Protein AF-A0A5M9NRP5-F1 (afdb_monomer)

Solvent-accessible surface area (backbone atoms only — not comparable to full-atom values): 7666 Å² total; per-residue (Å²): 119,73,73,53,63,52,52,49,53,50,51,54,50,48,51,55,50,48,53,54,52,52,54,54,49,49,56,50,49,55,51,49,49,55,51,49,54,54,48,52,66,73,36,80,82,52,83,89,48,60,69,61,51,51,52,52,52,53,52,50,53,50,38,51,55,44,51,54,51,30,54,50,41,54,52,50,48,54,51,46,68,77,68,58,62,93,82,45,65,67,62,51,53,52,50,53,51,49,50,51,51,32,53,54,37,50,54,52,40,52,53,51,50,52,50,51,51,51,52,54,53,54,53,52,55,28,59,78,65,73,42,60,83,67,78,79,113

pLDDT: mean 80.54, std 11.82, range [41.88, 94.62]

Sequence (137 aa):
MENFKYSINDISSEVFYMERANSGLKEILEKIMKFWNKFKYKFNQVVIFNDLYKVIDDILKIVFKDFEVENRNINKLKYMINTSKFDDKIQIEEIMNIRHETQALFVTVSTALDACSTIIKKLDSAIDAGSYNQILK

Secondary structure (DSSP, 8-state):
-HHHHHHHHHHHHHHHHHHHHHHHHHHHHHHHHHHHHHHHHHHTT-GGGHHHHHHHHHHHHHHHHHHHHHHHHHHHHHHHHHH--TT-HHHHHHHHHHHHHHHHHHHHHHHHHHHHHHHHHHHHHHHHTT-HHHHT-

Radius of gyration: 20.32 Å; Cα contacts (8 Å, |Δi|>4): 55; chains: 1; bounding box: 45×30×57 Å

Foldseek 3Di:
DVVLVVVLVVLVVVLVVLVVLLVVLVVLLVVLVVLLVVVCVVPVVPPPCVVVNVVLVVLSVLLVVLSVLLVVLSVVLVVLSVPDDSVDPVSVVVSVVSVVSSVVSSVSNVVSSVVSVVVSVVVVVCVVVVNVVVVVD

Nearest PDB structures (foldseek):
  1i4t-assembly1_B  TM=4.581E-01  e=5.674E-02  Homo sapiens
  1i4t-assembly2_A-2  TM=4.640E-01  e=1.392E-01  Homo sapiens
  1i4d-assembly1_A  TM=4.672E-01  e=1.842E-01  Homo sapiens
  1i4l-assembly2_A-2  TM=4.692E-01  e=2.305E-01  Homo sapiens
  3g67-assembly1_A  TM=3.232E-01  e=3.215E+00  Thermotoga maritima

Mean predicted aligned error: 7.74 Å

Structure (mmCIF, N/CA/C/O backbone):
data_AF-A0A5M9NRP5-F1
#
_entry.id   AF-A0A5M9NRP5-F1
#
loop_
_atom_site.group_PDB
_atom_site.id
_atom_site.type_symbol
_atom_site.label_atom_id
_atom_site.label_alt_id
_atom_site.label_comp_id
_atom_site.label_asym_id
_atom_site.label_entity_id
_atom_site.label_seq_id
_atom_site.pdbx_PDB_ins_code
_atom_site.Cartn_x
_atom_site.Cartn_y
_atom_site.Cartn_z
_atom_site.occupancy
_atom_site.B_iso_or_equiv
_atom_site.auth_seq_id
_atom_site.auth_comp_id
_atom_site.auth_asym_id
_atom_site.auth_atom_id
_atom_site.pdbx_PDB_model_num
ATOM 1 N N . MET A 1 1 ? -16.437 -15.018 27.979 1.00 49.59 1 MET A N 1
ATOM 2 C CA . MET A 1 1 ? -15.780 -13.692 27.998 1.00 49.59 1 MET A CA 1
ATOM 3 C C . MET A 1 1 ? -14.268 -13.765 27.751 1.00 49.59 1 MET A C 1
ATOM 5 O O . MET A 1 1 ? -13.750 -12.828 27.164 1.00 49.59 1 MET A O 1
ATOM 9 N N . GLU A 1 2 ? -13.562 -14.858 28.090 1.00 50.00 2 GLU A N 1
ATOM 10 C CA . GLU A 1 2 ? -12.102 -14.980 27.858 1.00 50.00 2 GLU A CA 1
ATOM 11 C C . GLU A 1 2 ? -11.662 -14.836 26.384 1.00 50.00 2 GLU A C 1
ATOM 13 O O . GLU A 1 2 ? -10.693 -14.132 26.129 1.00 50.00 2 GLU A O 1
ATOM 18 N N . ASN A 1 3 ? -12.406 -15.361 25.399 1.00 61.19 3 ASN A N 1
ATOM 19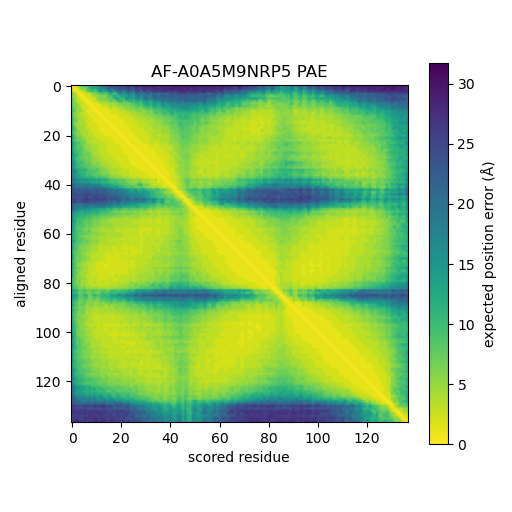 C CA . ASN A 1 3 ? -12.030 -15.285 23.969 1.00 61.19 3 ASN A CA 1
ATOM 20 C C . ASN A 1 3 ? -11.928 -13.862 23.374 1.00 61.19 3 ASN A C 1
ATOM 22 O O . ASN A 1 3 ? -11.196 -13.648 22.407 1.00 61.19 3 ASN A O 1
ATOM 26 N N . PHE A 1 4 ? -12.646 -12.878 23.923 1.00 62.19 4 PHE A N 1
ATOM 27 C CA . PHE A 1 4 ? -12.721 -11.538 23.323 1.00 62.19 4 PHE A CA 1
ATOM 28 C C . PHE A 1 4 ? -11.517 -10.662 23.662 1.00 62.19 4 PHE A C 1
ATOM 30 O O . PHE A 1 4 ? -11.013 -9.937 22.806 1.00 62.19 4 PHE A O 1
ATOM 37 N N . LYS A 1 5 ? -11.004 -10.774 24.890 1.00 62.88 5 LYS A N 1
ATOM 38 C CA . LYS A 1 5 ? -9.809 -10.037 25.313 1.00 62.88 5 LYS A CA 1
ATOM 39 C C . LYS A 1 5 ? -8.568 -10.482 24.530 1.00 62.88 5 LYS A C 1
ATOM 41 O O . LYS A 1 5 ? -7.745 -9.642 24.179 1.00 62.88 5 LYS A O 1
ATOM 46 N N . TYR A 1 6 ? -8.470 -11.775 24.208 1.00 67.25 6 TYR A N 1
ATOM 47 C CA . TYR A 1 6 ? -7.427 -12.304 23.323 1.00 67.25 6 TYR A CA 1
ATOM 48 C C . TYR A 1 6 ? -7.565 -11.762 21.898 1.00 67.25 6 TYR A C 1
ATOM 50 O O . TYR A 1 6 ? -6.60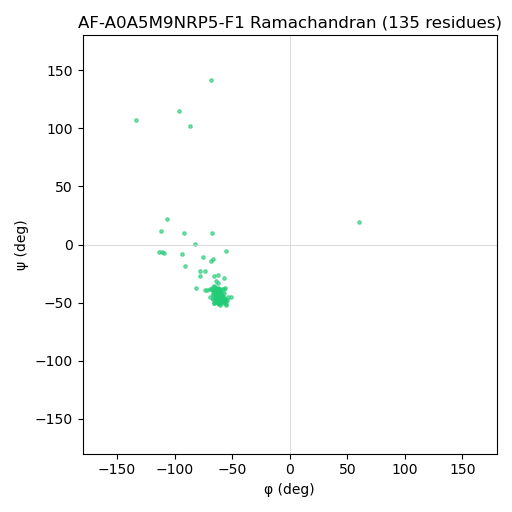5 -11.209 21.376 1.00 67.25 6 TYR A O 1
ATOM 58 N N . SER A 1 7 ? -8.778 -11.777 21.335 1.00 68.62 7 SER A N 1
ATOM 59 C CA . SER A 1 7 ? -9.037 -11.256 19.982 1.00 68.62 7 SER A CA 1
ATOM 60 C C . SER A 1 7 ? -8.632 -9.783 19.823 1.00 68.62 7 SER A C 1
ATOM 62 O O . SER A 1 7 ? -8.086 -9.395 18.799 1.00 68.62 7 SER A O 1
ATOM 64 N N . ILE A 1 8 ? -8.851 -8.948 20.842 1.00 70.50 8 ILE A N 1
ATOM 65 C CA . ILE A 1 8 ? -8.461 -7.530 20.799 1.00 70.50 8 ILE A CA 1
ATOM 66 C C . ILE A 1 8 ? -6.955 -7.337 20.934 1.00 70.50 8 ILE A C 1
ATOM 68 O O . ILE A 1 8 ? -6.397 -6.482 20.252 1.00 70.50 8 ILE A O 1
ATOM 72 N N . ASN A 1 9 ? -6.287 -8.109 21.791 1.00 76.81 9 ASN A N 1
ATOM 73 C CA . ASN A 1 9 ? -4.828 -8.060 21.888 1.00 76.81 9 ASN A CA 1
ATOM 74 C C . ASN A 1 9 ? -4.171 -8.492 20.571 1.00 76.81 9 ASN A C 1
ATOM 76 O O . ASN A 1 9 ? -3.190 -7.874 20.149 1.00 76.81 9 ASN A O 1
ATOM 80 N N . ASP A 1 10 ? -4.748 -9.490 19.901 1.00 81.25 10 ASP A N 1
ATOM 81 C CA . ASP A 1 10 ? -4.307 -9.942 18.584 1.00 81.25 10 ASP A CA 1
ATOM 82 C C . ASP A 1 10 ? -4.529 -8.846 17.532 1.00 81.25 10 ASP A C 1
ATOM 84 O O . ASP A 1 10 ? -3.582 -8.447 16.856 1.00 81.25 10 ASP A O 1
ATOM 88 N N . ILE A 1 11 ? -5.733 -8.264 17.459 1.00 78.19 11 ILE A N 1
ATOM 89 C CA . ILE A 1 11 ? -6.041 -7.169 16.522 1.00 78.19 11 ILE A CA 1
ATOM 90 C C . ILE A 1 11 ? -5.161 -5.937 16.799 1.00 78.19 11 ILE A C 1
ATOM 92 O O . ILE A 1 11 ? -4.661 -5.313 15.868 1.00 78.19 11 ILE A O 1
ATOM 96 N N . SER A 1 12 ? -4.935 -5.585 18.064 1.00 83.44 12 SER A N 1
ATOM 97 C CA . SER A 1 12 ? -4.072 -4.465 18.459 1.00 83.44 12 SER A CA 1
ATOM 98 C C . SER A 1 12 ? -2.624 -4.685 18.017 1.00 83.44 12 SER A C 1
ATOM 100 O O . SER A 1 12 ? -1.997 -3.788 17.446 1.00 83.44 12 SER A O 1
ATOM 102 N N . SER A 1 13 ? -2.109 -5.904 18.203 1.00 87.50 13 SER A N 1
ATOM 103 C CA . SER A 1 13 ? -0.772 -6.283 17.739 1.00 87.50 13 SER A CA 1
ATOM 104 C C . SER A 1 13 ? -0.679 -6.222 16.216 1.00 87.50 13 SER A C 1
ATOM 106 O O . SER A 1 13 ? 0.273 -5.666 15.674 1.00 87.50 13 SER A O 1
ATOM 108 N N . GLU A 1 14 ? -1.685 -6.731 15.507 1.00 84.44 14 GLU A N 1
ATOM 109 C CA . GLU A 1 14 ? -1.748 -6.637 14.050 1.00 84.44 14 GLU A CA 1
ATOM 110 C C . GLU A 1 14 ? -1.781 -5.191 13.554 1.00 84.44 14 GLU A C 1
ATOM 112 O O . GLU A 1 14 ? -1.048 -4.861 12.627 1.00 84.44 14 GLU A O 1
ATOM 117 N N . VAL A 1 15 ? -2.563 -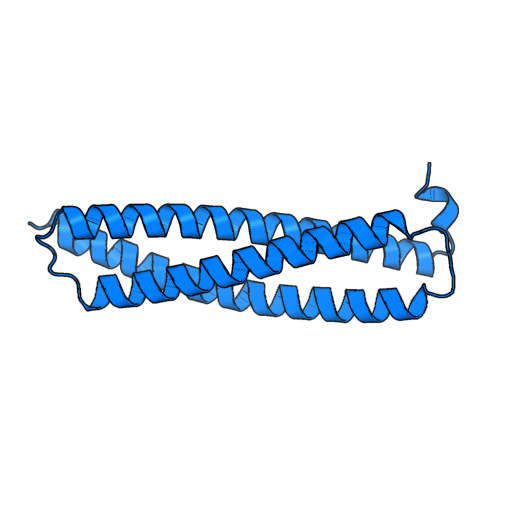4.308 14.179 1.00 86.75 15 VAL A N 1
ATOM 118 C CA . VAL A 1 15 ? -2.609 -2.883 13.816 1.00 86.75 15 VAL A CA 1
ATOM 119 C C . VAL A 1 15 ? -1.250 -2.215 14.015 1.00 86.75 15 VAL A C 1
ATOM 121 O O . VAL A 1 15 ? -0.830 -1.424 13.171 1.00 86.75 15 VAL A O 1
ATOM 124 N N . PHE A 1 16 ? -0.521 -2.570 15.075 1.00 87.94 16 PHE A N 1
ATOM 125 C CA . PHE A 1 16 ? 0.860 -2.124 15.260 1.00 87.94 16 PHE A CA 1
ATOM 126 C C . PHE A 1 16 ? 1.781 -2.606 14.124 1.00 87.94 16 PHE A C 1
ATOM 128 O O . PHE A 1 16 ? 2.584 -1.829 13.599 1.00 87.94 16 PHE A O 1
ATOM 135 N N . TYR A 1 17 ? 1.654 -3.867 13.696 1.00 88.25 17 TYR A N 1
ATOM 136 C CA . TYR A 1 17 ? 2.414 -4.382 12.553 1.00 88.25 17 TYR A CA 1
ATOM 137 C C . TYR A 1 17 ? 2.023 -3.706 11.233 1.00 88.25 17 TYR A C 1
ATOM 139 O O . TYR A 1 17 ? 2.917 -3.382 10.451 1.00 88.25 17 TYR A O 1
ATOM 147 N N . MET A 1 18 ? 0.733 -3.441 11.003 1.00 87.69 18 MET A N 1
ATOM 148 C CA . MET A 1 18 ? 0.246 -2.702 9.832 1.00 87.69 18 MET A CA 1
ATOM 149 C C . MET A 1 18 ? 0.825 -1.290 9.798 1.00 87.69 18 MET A C 1
ATOM 151 O O . MET A 1 18 ? 1.347 -0.877 8.773 1.00 87.69 18 MET A O 1
ATOM 155 N N . GLU A 1 19 ? 0.824 -0.568 10.920 1.00 87.94 19 GLU A N 1
ATOM 156 C CA . GLU A 1 19 ? 1.410 0.775 11.004 1.00 87.94 19 GLU A CA 1
ATOM 157 C C . GLU A 1 19 ? 2.904 0.770 10.657 1.00 87.94 19 GLU A C 1
ATOM 159 O O . GLU A 1 19 ? 3.377 1.592 9.867 1.00 87.94 19 GLU A O 1
ATOM 164 N N . ARG A 1 20 ? 3.649 -0.201 11.195 1.00 88.88 20 ARG A N 1
ATOM 165 C CA . ARG A 1 20 ? 5.071 -0.359 10.888 1.00 88.88 20 ARG A CA 1
ATOM 166 C C . ARG A 1 20 ? 5.305 -0.692 9.414 1.00 88.88 20 ARG A C 1
ATOM 168 O O . ARG A 1 20 ? 6.203 -0.117 8.798 1.00 88.88 20 ARG A O 1
ATOM 175 N N . ALA A 1 21 ? 4.524 -1.611 8.853 1.00 85.62 21 ALA A N 1
ATOM 176 C CA . ALA A 1 21 ? 4.629 -1.998 7.452 1.00 85.62 21 ALA A CA 1
ATOM 177 C C . ALA A 1 21 ? 4.278 -0.823 6.524 1.00 85.62 21 ALA A C 1
ATOM 179 O O . ALA A 1 21 ? 5.021 -0.544 5.584 1.00 85.62 21 ALA A O 1
ATOM 180 N N . ASN A 1 22 ? 3.228 -0.070 6.855 1.00 86.12 22 ASN A N 1
ATOM 181 C CA . ASN A 1 22 ? 2.784 1.104 6.113 1.00 86.12 22 ASN A CA 1
ATOM 182 C C . ASN A 1 22 ? 3.834 2.231 6.140 1.00 86.12 22 ASN A C 1
ATOM 184 O O . ASN A 1 22 ? 4.106 2.873 5.125 1.00 86.12 22 ASN A O 1
ATOM 188 N N . SER A 1 23 ? 4.517 2.425 7.275 1.00 87.50 23 SER A N 1
ATOM 189 C CA . SER A 1 23 ? 5.678 3.323 7.352 1.00 87.50 23 SER A CA 1
ATOM 190 C C . SER A 1 23 ? 6.807 2.889 6.411 1.00 87.50 23 SER A C 1
ATOM 192 O O . SER A 1 23 ? 7.400 3.732 5.741 1.00 87.50 23 SER A O 1
ATOM 194 N N . GLY A 1 24 ? 7.105 1.588 6.334 1.00 86.94 24 GLY A N 1
ATOM 195 C CA . GLY A 1 24 ? 8.108 1.060 5.405 1.00 86.94 24 GLY A CA 1
ATOM 196 C C . GLY A 1 24 ? 7.709 1.247 3.937 1.00 86.94 24 GLY A C 1
ATOM 197 O O . GLY A 1 24 ? 8.534 1.659 3.119 1.00 86.94 24 GLY A O 1
ATOM 198 N N . LEU A 1 25 ? 6.435 1.018 3.605 1.00 84.31 25 LEU A N 1
ATOM 199 C CA . LEU A 1 25 ? 5.897 1.267 2.265 1.00 84.31 25 LEU A CA 1
ATOM 200 C C . LEU A 1 25 ? 6.004 2.741 1.869 1.00 84.31 25 LEU A C 1
ATOM 202 O O . LEU A 1 25 ? 6.369 3.031 0.730 1.00 84.31 25 LEU A O 1
ATOM 206 N N . LYS A 1 26 ? 5.772 3.669 2.805 1.00 87.94 26 LYS A N 1
ATOM 207 C CA . LYS A 1 26 ? 5.951 5.107 2.565 1.00 87.94 26 LYS A CA 1
ATOM 208 C C . LYS A 1 26 ? 7.365 5.434 2.089 1.00 87.94 26 LYS A C 1
ATOM 210 O O . LYS A 1 26 ? 7.536 6.118 1.083 1.00 87.94 26 LYS A O 1
ATOM 215 N N . GLU A 1 27 ? 8.379 4.913 2.776 1.00 87.81 27 GLU A N 1
ATOM 216 C CA . GLU A 1 27 ? 9.777 5.134 2.394 1.00 87.81 27 GLU A CA 1
ATOM 217 C C . GLU A 1 27 ? 10.096 4.552 1.009 1.00 87.81 27 GLU A C 1
ATOM 219 O O . GLU A 1 27 ? 10.869 5.132 0.241 1.00 87.81 27 GLU A O 1
ATOM 224 N N . ILE A 1 28 ? 9.523 3.391 0.682 1.00 86.50 28 ILE A N 1
ATOM 225 C CA . ILE A 1 28 ? 9.688 2.747 -0.627 1.00 86.50 28 ILE A CA 1
ATOM 226 C C . ILE A 1 28 ? 9.033 3.593 -1.721 1.00 86.50 28 ILE A C 1
ATOM 228 O O . ILE A 1 28 ? 9.667 3.854 -2.746 1.00 86.50 28 ILE A O 1
ATOM 232 N N . LEU A 1 29 ? 7.805 4.060 -1.495 1.00 87.50 29 LEU A N 1
ATOM 233 C CA . LEU A 1 29 ? 7.076 4.931 -2.411 1.00 87.50 29 LEU A CA 1
ATOM 234 C C . LEU A 1 29 ? 7.858 6.224 -2.678 1.00 87.50 29 LEU A C 1
ATOM 236 O O . LEU A 1 29 ? 8.090 6.567 -3.836 1.00 87.50 29 LEU A O 1
ATOM 240 N N . GLU A 1 30 ? 8.355 6.893 -1.635 1.00 88.19 30 GLU A N 1
ATOM 241 C CA . GLU A 1 30 ? 9.178 8.103 -1.766 1.00 88.19 30 GLU A CA 1
ATOM 242 C C . GLU A 1 30 ? 10.453 7.851 -2.589 1.00 88.19 30 GLU A C 1
ATOM 244 O O . GLU A 1 30 ? 10.809 8.652 -3.461 1.00 88.19 30 GLU A O 1
ATOM 249 N N . LYS A 1 31 ? 11.131 6.715 -2.370 1.00 86.50 31 LYS A N 1
ATOM 250 C CA . LYS A 1 31 ? 12.300 6.315 -3.172 1.00 86.50 31 LYS A CA 1
ATOM 251 C C . LYS A 1 31 ? 11.920 6.100 -4.634 1.00 86.50 31 LYS A C 1
ATOM 253 O O . LYS A 1 31 ? 12.582 6.657 -5.511 1.00 86.50 31 LYS A O 1
ATOM 258 N N . ILE A 1 32 ? 10.863 5.332 -4.900 1.00 85.94 32 ILE A N 1
ATOM 259 C CA . ILE A 1 32 ? 10.384 5.038 -6.257 1.00 85.94 32 ILE A CA 1
ATOM 260 C C . ILE A 1 32 ? 10.021 6.328 -6.986 1.00 85.94 32 ILE A C 1
ATOM 262 O O . ILE A 1 32 ? 10.471 6.526 -8.110 1.00 85.94 32 ILE A O 1
ATOM 266 N N . MET A 1 33 ? 9.306 7.249 -6.343 1.00 86.62 33 MET A N 1
ATOM 267 C CA . MET A 1 33 ? 9.002 8.555 -6.926 1.00 86.62 33 MET A CA 1
ATOM 268 C C . MET A 1 33 ? 10.251 9.363 -7.254 1.00 86.62 33 MET A C 1
ATOM 270 O O . MET A 1 33 ? 10.334 9.985 -8.311 1.00 86.62 33 MET A O 1
ATOM 274 N N . LYS A 1 34 ? 11.225 9.394 -6.339 1.00 85.75 34 LYS A N 1
ATOM 275 C CA . LYS A 1 34 ? 12.457 10.160 -6.534 1.00 85.75 34 LYS A CA 1
ATOM 276 C C . LYS A 1 34 ? 13.242 9.617 -7.727 1.00 85.75 34 LYS A C 1
ATOM 278 O O . LYS A 1 34 ? 13.708 10.398 -8.558 1.00 85.75 34 LYS A O 1
ATOM 283 N N . PHE A 1 35 ? 13.326 8.291 -7.847 1.00 81.31 35 PHE A N 1
ATOM 284 C CA . PHE A 1 35 ? 13.881 7.631 -9.026 1.00 81.31 35 PHE A CA 1
ATOM 285 C C . PHE A 1 35 ? 13.071 7.949 -10.280 1.00 81.31 35 PHE A C 1
ATOM 287 O O . PHE A 1 35 ? 13.648 8.381 -11.273 1.00 81.31 35 PHE A O 1
ATOM 294 N N . TRP A 1 36 ? 11.749 7.823 -10.224 1.00 84.50 36 TRP A N 1
ATOM 295 C CA . TRP A 1 36 ? 10.864 8.063 -11.357 1.00 84.50 36 TRP A CA 1
ATOM 296 C C . TRP A 1 36 ? 10.952 9.496 -11.898 1.00 84.50 36 TRP A C 1
ATOM 298 O O . TRP A 1 36 ? 11.052 9.704 -13.105 1.00 84.50 36 TRP A O 1
ATOM 308 N N . ASN A 1 37 ? 11.025 10.493 -11.017 1.00 82.94 37 ASN A N 1
ATOM 309 C CA . ASN A 1 37 ? 11.204 11.894 -11.400 1.00 82.94 37 ASN A CA 1
ATOM 310 C C . ASN A 1 37 ? 12.568 12.144 -12.058 1.00 82.94 37 ASN A C 1
ATOM 312 O O . ASN A 1 37 ? 12.651 12.850 -13.065 1.00 82.94 37 ASN A O 1
ATOM 316 N N . LYS A 1 38 ? 13.639 11.529 -11.537 1.00 78.88 38 LYS A N 1
ATOM 317 C CA . LYS A 1 38 ? 14.968 11.575 -12.169 1.00 78.88 38 LYS A CA 1
ATOM 318 C C . LYS A 1 38 ? 14.940 10.923 -13.556 1.00 78.88 38 LYS A C 1
ATOM 320 O O . LYS A 1 38 ? 15.524 11.451 -14.500 1.00 78.88 38 LYS A O 1
ATOM 325 N N . PHE A 1 39 ? 14.225 9.808 -13.677 1.00 75.94 39 PHE A N 1
ATOM 326 C CA . PHE A 1 39 ? 14.005 9.092 -14.928 1.00 75.94 39 PHE A CA 1
ATOM 327 C C . PHE A 1 39 ? 13.282 9.942 -15.967 1.00 75.94 39 PHE A C 1
ATOM 329 O O . PHE A 1 39 ? 13.784 10.094 -17.076 1.00 75.94 39 PHE A O 1
ATOM 336 N N . LYS A 1 40 ? 12.146 10.546 -15.603 1.00 73.44 40 LYS A N 1
ATOM 337 C CA . LYS A 1 40 ? 11.394 11.480 -16.455 1.00 73.44 40 LYS A CA 1
ATOM 338 C C . LYS A 1 40 ? 12.285 12.587 -17.016 1.00 73.44 40 LYS A C 1
ATOM 340 O O . LYS A 1 40 ? 12.252 12.863 -18.211 1.00 73.44 40 LYS A O 1
ATOM 345 N N . TYR A 1 41 ? 13.134 13.177 -16.174 1.00 70.31 41 TYR A N 1
ATOM 346 C CA . TYR A 1 41 ? 14.050 14.231 -16.605 1.00 70.31 41 TYR A CA 1
ATOM 347 C C . TYR A 1 41 ? 15.091 13.743 -17.629 1.00 70.31 41 TYR A C 1
ATOM 349 O O . TYR A 1 41 ? 15.327 14.421 -18.627 1.00 70.31 41 TYR A O 1
ATOM 357 N N . LYS A 1 42 ? 15.679 12.553 -17.424 1.00 68.06 42 LYS A N 1
ATOM 358 C CA . LYS A 1 42 ? 16.698 11.963 -18.322 1.00 68.06 42 LYS A CA 1
ATOM 359 C C . LYS A 1 42 ? 16.129 11.604 -19.708 1.00 68.06 42 LYS A C 1
ATOM 361 O O . LYS A 1 42 ? 16.864 11.607 -20.688 1.00 68.06 42 LYS A O 1
ATOM 366 N N . PHE A 1 43 ? 14.829 11.327 -19.798 1.00 65.25 43 PHE A N 1
ATOM 367 C CA . PHE A 1 43 ? 14.172 10.745 -20.975 1.00 65.25 43 PHE A CA 1
ATOM 368 C C . PHE A 1 43 ? 13.171 11.633 -21.701 1.00 65.25 43 PHE A C 1
ATOM 370 O O . PHE A 1 43 ? 12.768 11.266 -22.799 1.00 65.25 43 PHE A O 1
ATOM 377 N N . ASN A 1 44 ? 12.827 12.817 -21.190 1.00 59.00 44 ASN A N 1
ATOM 378 C CA . ASN A 1 44 ? 12.118 13.827 -21.993 1.00 59.00 44 ASN A CA 1
ATOM 379 C C . ASN A 1 44 ? 12.860 14.184 -23.309 1.00 59.00 44 ASN A C 1
ATOM 381 O O . ASN A 1 44 ? 12.338 14.927 -24.132 1.00 59.00 44 ASN A O 1
ATOM 385 N N . GLN A 1 45 ? 14.066 13.646 -23.518 1.00 55.41 45 GLN A N 1
ATOM 386 C CA . GLN A 1 45 ? 14.863 13.722 -24.739 1.00 55.41 45 GLN A CA 1
ATOM 387 C C . GLN A 1 45 ? 14.670 12.521 -25.703 1.00 55.41 45 GLN A C 1
ATOM 389 O O . GLN A 1 45 ? 15.172 12.574 -26.821 1.00 55.41 45 GLN A O 1
ATOM 394 N N . VAL A 1 46 ? 13.957 11.447 -25.320 1.00 57.69 46 VAL A N 1
ATOM 395 C CA . VAL A 1 46 ? 13.787 10.206 -26.109 1.00 57.69 46 VAL A CA 1
ATOM 396 C C . VAL A 1 46 ? 12.309 9.771 -26.133 1.00 57.69 46 VAL A C 1
ATOM 398 O O . VAL A 1 46 ? 11.774 9.239 -25.166 1.00 57.69 46 VAL A O 1
ATOM 401 N N . VAL A 1 47 ? 11.654 9.955 -27.283 1.00 58.69 47 VAL A N 1
ATOM 402 C CA . VAL A 1 47 ? 10.189 9.843 -27.504 1.00 58.69 47 VAL A CA 1
ATOM 403 C C . VAL A 1 47 ? 9.614 8.417 -27.352 1.00 58.69 47 VAL A C 1
ATOM 405 O O . VAL A 1 47 ? 8.404 8.229 -27.266 1.00 58.69 47 VAL A O 1
ATOM 408 N N . ILE A 1 48 ? 10.463 7.390 -27.288 1.00 62.12 48 ILE A N 1
ATOM 409 C CA . ILE A 1 48 ? 10.081 5.982 -27.510 1.00 62.12 48 ILE A CA 1
ATOM 410 C C . ILE A 1 48 ? 9.313 5.359 -26.316 1.00 62.12 48 ILE A C 1
ATOM 412 O O . ILE A 1 48 ? 8.714 4.299 -26.456 1.00 62.12 48 ILE A O 1
ATOM 416 N N . PHE A 1 49 ? 9.252 6.021 -25.153 1.00 68.69 49 PHE A N 1
ATOM 417 C CA . PHE A 1 49 ? 8.690 5.444 -23.916 1.00 68.69 49 PHE A CA 1
ATOM 418 C C . PHE A 1 49 ? 7.374 6.076 -23.422 1.00 68.69 49 PHE A C 1
ATOM 420 O O . PHE A 1 49 ? 6.956 5.803 -22.297 1.00 68.69 49 PHE A O 1
ATOM 427 N N . ASN A 1 50 ? 6.699 6.905 -24.227 1.00 67.75 50 ASN A N 1
ATOM 428 C CA . ASN A 1 50 ? 5.523 7.681 -23.789 1.00 67.75 50 ASN A CA 1
ATOM 429 C C . ASN A 1 50 ? 4.370 6.843 -23.200 1.00 67.75 50 ASN A C 1
ATOM 431 O O . ASN A 1 50 ? 3.760 7.259 -22.214 1.00 67.75 50 ASN A O 1
ATOM 435 N N . ASP A 1 51 ? 4.088 5.656 -23.740 1.00 74.62 51 ASP A N 1
ATOM 436 C CA . ASP A 1 51 ? 3.018 4.801 -23.205 1.00 74.62 51 ASP A CA 1
ATOM 437 C C . ASP A 1 51 ? 3.400 4.186 -21.854 1.00 74.62 51 ASP A C 1
ATOM 439 O O . ASP A 1 51 ? 2.594 4.155 -20.923 1.00 74.62 51 ASP A O 1
ATOM 443 N N . LEU A 1 52 ? 4.663 3.777 -21.699 1.00 77.00 52 LEU A N 1
ATOM 444 C CA . LEU A 1 52 ? 5.184 3.244 -20.441 1.00 77.00 52 LEU A CA 1
ATOM 445 C C . LEU A 1 52 ? 5.201 4.314 -19.340 1.00 77.00 52 LEU A C 1
ATOM 447 O O . LEU A 1 52 ? 4.901 4.010 -18.186 1.00 77.00 52 LEU A O 1
ATOM 451 N N . TYR A 1 53 ? 5.478 5.571 -19.706 1.00 78.50 53 TYR A N 1
ATOM 452 C CA . TYR A 1 53 ? 5.343 6.719 -18.807 1.00 78.50 53 TYR A CA 1
ATOM 453 C C . TYR A 1 53 ? 3.946 6.826 -18.224 1.00 78.50 53 TYR A C 1
ATOM 455 O O . TYR A 1 53 ? 3.786 6.938 -17.008 1.00 78.50 53 TYR A O 1
ATOM 463 N N . LYS A 1 54 ? 2.942 6.782 -19.098 1.00 82.19 54 LYS A N 1
ATOM 464 C CA . LYS A 1 54 ? 1.548 6.918 -18.700 1.00 82.19 54 LYS A CA 1
ATOM 465 C C . LYS A 1 54 ? 1.112 5.761 -17.803 1.00 82.19 54 LYS A C 1
ATOM 467 O O . LYS A 1 54 ? 0.492 6.003 -16.775 1.00 82.19 54 LYS A O 1
ATOM 472 N N . VAL A 1 55 ? 1.507 4.532 -18.143 1.00 84.50 55 VAL A N 1
ATOM 473 C CA . VAL A 1 55 ? 1.202 3.340 -17.339 1.00 84.50 55 VAL A CA 1
ATOM 474 C C . VAL A 1 55 ? 1.802 3.445 -15.935 1.00 84.50 55 VAL A C 1
ATOM 476 O O . VAL A 1 55 ? 1.081 3.251 -14.961 1.00 84.50 55 VAL A O 1
ATOM 479 N N . ILE A 1 56 ? 3.087 3.790 -15.804 1.00 85.31 56 ILE A N 1
ATOM 480 C CA . ILE A 1 56 ? 3.726 3.925 -14.484 1.00 85.31 56 ILE A CA 1
ATOM 481 C C . ILE A 1 56 ? 3.085 5.066 -13.685 1.00 85.31 56 ILE A C 1
ATOM 483 O O . ILE A 1 56 ? 2.817 4.896 -12.497 1.00 85.31 56 ILE A O 1
ATOM 487 N N . ASP A 1 57 ? 2.793 6.206 -14.315 1.00 87.00 57 ASP A N 1
ATOM 488 C CA . ASP A 1 57 ? 2.109 7.317 -13.645 1.00 87.00 57 ASP A CA 1
ATOM 489 C C . ASP A 1 57 ? 0.719 6.931 -13.141 1.00 87.00 57 ASP A C 1
ATOM 491 O O . ASP A 1 57 ? 0.353 7.287 -12.021 1.00 87.00 57 ASP A O 1
ATOM 495 N N . ASP A 1 58 ? -0.056 6.210 -13.945 1.00 88.94 58 ASP A N 1
ATOM 496 C CA . ASP A 1 58 ? -1.400 5.793 -13.563 1.00 88.94 58 ASP A CA 1
ATOM 497 C C . ASP A 1 58 ? -1.360 4.744 -12.442 1.00 88.94 58 ASP A C 1
ATOM 499 O O . ASP A 1 58 ? -2.130 4.858 -11.487 1.00 88.94 58 ASP A O 1
ATOM 503 N N . ILE A 1 59 ? -0.402 3.807 -12.469 1.00 89.00 59 ILE A N 1
ATOM 504 C CA . ILE A 1 59 ? -0.168 2.878 -11.352 1.00 89.00 59 ILE A CA 1
ATOM 505 C C . ILE A 1 59 ? 0.203 3.649 -10.082 1.00 89.00 59 ILE A C 1
ATOM 507 O O . ILE A 1 59 ? -0.384 3.410 -9.029 1.00 89.00 59 ILE A O 1
ATOM 511 N N . LEU A 1 60 ? 1.140 4.599 -10.159 1.00 88.94 60 LEU A N 1
ATOM 512 C CA . LEU A 1 60 ? 1.559 5.376 -8.990 1.00 88.94 60 LEU A CA 1
ATOM 513 C C . LEU A 1 60 ? 0.403 6.196 -8.406 1.00 88.94 60 LEU A C 1
ATOM 515 O O . LEU A 1 60 ? 0.266 6.247 -7.188 1.00 88.94 60 LEU A O 1
ATOM 519 N N . LYS A 1 61 ? -0.467 6.792 -9.234 1.00 89.81 61 LYS A N 1
ATOM 520 C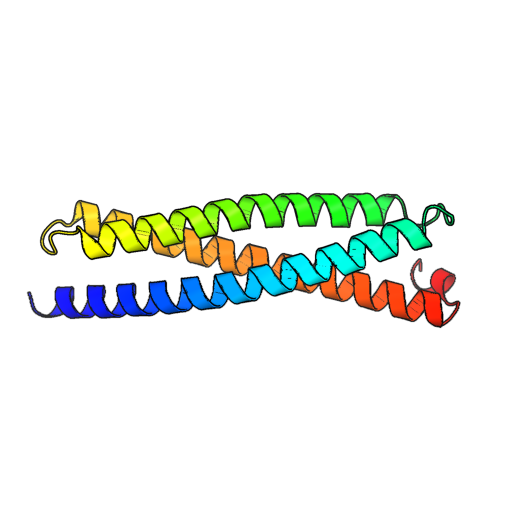 CA . LYS A 1 61 ? -1.675 7.492 -8.753 1.00 89.81 61 LYS A CA 1
ATOM 521 C C . LYS A 1 61 ? -2.620 6.563 -7.990 1.00 89.81 61 LYS A C 1
ATOM 523 O O . LYS A 1 61 ? -3.154 6.972 -6.961 1.00 89.81 61 LYS A O 1
ATOM 528 N N . ILE A 1 62 ? -2.835 5.344 -8.491 1.00 90.31 62 ILE A N 1
ATOM 529 C CA . ILE A 1 62 ? -3.664 4.336 -7.813 1.00 90.31 62 ILE A CA 1
ATOM 530 C C . ILE A 1 62 ? -3.033 3.982 -6.467 1.00 90.31 62 ILE A C 1
ATOM 532 O O . ILE A 1 62 ? -3.692 4.100 -5.439 1.00 90.31 62 ILE A O 1
ATOM 536 N N . VAL A 1 63 ? -1.734 3.671 -6.466 1.00 91.06 63 VAL A N 1
ATOM 537 C CA . VAL A 1 63 ? -0.970 3.368 -5.250 1.00 91.06 63 VAL A CA 1
ATOM 538 C C . VAL A 1 63 ? -1.099 4.479 -4.214 1.00 91.06 63 VAL A C 1
ATOM 540 O O . VAL A 1 63 ? -1.345 4.197 -3.049 1.00 91.06 63 VAL A O 1
ATOM 543 N N . PHE A 1 64 ? -0.972 5.741 -4.624 1.00 88.94 64 PHE A N 1
ATOM 544 C CA . PHE A 1 64 ? -1.123 6.880 -3.723 1.00 88.94 64 PHE A CA 1
ATOM 545 C C . PHE A 1 64 ? -2.495 6.950 -3.071 1.00 88.94 64 PHE A C 1
ATOM 547 O O . PHE A 1 64 ? -2.599 7.112 -1.856 1.00 88.94 64 PHE A O 1
ATOM 554 N N . LYS A 1 65 ? -3.543 6.830 -3.885 1.00 91.69 65 LYS A N 1
ATOM 555 C CA . LYS A 1 65 ? -4.919 6.871 -3.404 1.00 91.69 65 LYS A CA 1
ATOM 556 C C . LYS A 1 65 ? -5.178 5.737 -2.412 1.00 91.69 65 LYS A C 1
ATOM 558 O O . LYS A 1 65 ? -5.741 5.978 -1.346 1.00 91.69 65 LYS A O 1
ATOM 563 N N . ASP A 1 66 ? -4.759 4.526 -2.754 1.00 92.75 66 ASP A N 1
ATOM 564 C CA . ASP A 1 66 ? -4.990 3.341 -1.933 1.00 92.75 66 ASP A CA 1
ATOM 565 C C . ASP A 1 66 ? -4.180 3.403 -0.632 1.00 92.75 66 ASP A C 1
ATOM 567 O O . ASP A 1 66 ? -4.719 3.114 0.435 1.00 92.75 66 ASP A O 1
ATOM 571 N N . PHE A 1 67 ? -2.946 3.911 -0.685 1.00 90.50 67 PHE A N 1
ATOM 572 C CA . PHE A 1 67 ? -2.107 4.164 0.488 1.00 90.50 67 PHE A CA 1
ATOM 573 C C . PHE A 1 67 ? -2.731 5.191 1.455 1.00 90.50 67 PHE A C 1
ATOM 575 O O . PHE A 1 67 ? -2.693 5.024 2.676 1.00 90.50 67 PHE A O 1
ATOM 582 N N . GLU A 1 68 ? -3.355 6.258 0.943 1.00 91.69 68 GLU A N 1
ATOM 583 C CA . GLU A 1 68 ? -4.080 7.225 1.781 1.00 91.69 68 GLU A CA 1
ATOM 584 C C . GLU A 1 68 ? -5.323 6.617 2.446 1.00 91.69 68 GLU A C 1
ATOM 586 O O . GLU A 1 68 ? -5.659 6.963 3.585 1.00 91.69 68 GLU A O 1
ATOM 591 N N . VAL A 1 69 ? -6.037 5.727 1.749 1.00 93.25 69 VAL A N 1
ATOM 592 C CA . VAL A 1 69 ? -7.162 4.979 2.332 1.00 93.25 69 VAL A CA 1
ATOM 593 C C . VAL A 1 69 ? -6.653 4.026 3.412 1.00 93.25 69 VAL A C 1
ATOM 595 O O . VAL A 1 69 ? -7.180 4.049 4.522 1.00 93.25 69 VAL A O 1
ATOM 598 N N . GLU A 1 70 ? -5.592 3.271 3.134 1.00 92.88 70 GLU A N 1
ATOM 599 C CA . GLU A 1 70 ? -4.959 2.359 4.088 1.00 92.88 70 GLU A CA 1
ATOM 600 C C . GLU A 1 70 ? -4.560 3.093 5.375 1.00 92.88 70 GLU A C 1
ATOM 602 O O . GLU A 1 70 ? -4.939 2.692 6.476 1.00 92.88 70 GLU A O 1
ATOM 607 N N . ASN A 1 71 ? -3.883 4.237 5.251 1.00 91.50 71 ASN A N 1
ATOM 608 C CA . ASN A 1 71 ? -3.462 5.028 6.404 1.00 91.50 71 ASN A CA 1
ATOM 609 C C . ASN A 1 71 ? -4.657 5.557 7.221 1.00 91.50 71 ASN A C 1
ATOM 611 O O . ASN A 1 71 ? -4.622 5.585 8.455 1.00 91.50 71 ASN A O 1
ATOM 615 N N . ARG A 1 72 ? -5.750 5.961 6.561 1.00 94.50 72 ARG A N 1
ATOM 616 C CA . ARG A 1 72 ? -6.990 6.342 7.259 1.00 94.50 72 ARG A CA 1
ATOM 617 C C . ARG A 1 72 ? -7.606 5.158 7.997 1.00 94.50 72 ARG A C 1
ATOM 619 O O . ARG A 1 72 ? -8.029 5.333 9.140 1.00 94.50 72 ARG A O 1
ATOM 626 N N . ASN A 1 73 ? -7.612 3.975 7.392 1.00 94.62 73 ASN A N 1
ATOM 627 C CA . ASN A 1 73 ? -8.155 2.775 8.016 1.00 94.62 73 ASN A CA 1
ATOM 628 C C . ASN A 1 73 ? -7.330 2.336 9.231 1.00 94.62 73 ASN A C 1
ATOM 630 O O . ASN A 1 73 ? -7.917 2.061 10.274 1.00 94.62 73 ASN A O 1
ATOM 634 N N . ILE A 1 74 ? -5.995 2.370 9.158 1.00 92.75 74 ILE A N 1
ATOM 635 C CA . ILE A 1 74 ? -5.113 2.096 10.309 1.00 92.75 74 ILE A CA 1
ATOM 636 C C . ILE A 1 74 ? -5.432 3.052 11.465 1.00 92.75 74 ILE A C 1
ATOM 638 O O . ILE A 1 74 ? -5.625 2.619 12.601 1.00 92.75 74 ILE A O 1
ATOM 642 N N . ASN A 1 75 ? -5.561 4.352 11.185 1.00 92.50 75 ASN A N 1
ATOM 643 C CA . ASN A 1 75 ? -5.916 5.337 12.209 1.00 92.50 75 ASN A CA 1
ATOM 644 C C . ASN A 1 75 ? -7.315 5.093 12.798 1.00 92.50 75 ASN A C 1
ATOM 6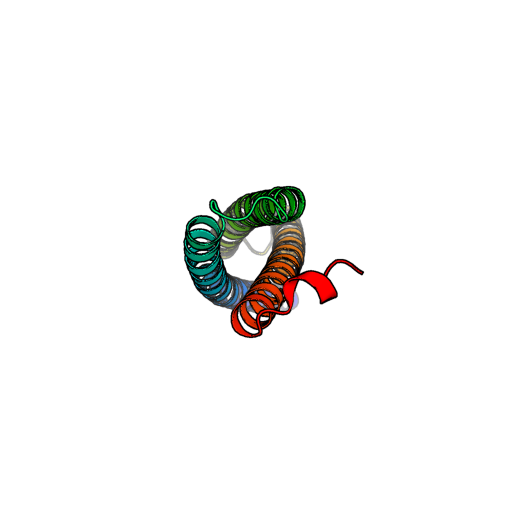46 O O . ASN A 1 75 ? -7.496 5.193 14.015 1.00 92.50 75 ASN A O 1
ATOM 650 N N . LYS A 1 76 ? -8.293 4.726 11.959 1.00 92.62 76 LYS A N 1
ATOM 651 C CA . LYS A 1 76 ? -9.647 4.370 12.401 1.00 92.62 76 LYS A CA 1
ATOM 652 C C . LYS A 1 76 ? -9.628 3.129 13.297 1.00 92.62 76 LYS A C 1
ATOM 654 O O . LYS A 1 76 ? -10.227 3.162 14.369 1.00 92.62 76 LYS A O 1
ATOM 659 N N . LEU A 1 77 ? -8.892 2.084 12.920 1.00 91.75 77 LEU A N 1
ATOM 660 C CA . LEU A 1 77 ? -8.715 0.872 13.725 1.00 91.75 77 LEU A CA 1
ATOM 661 C C . LEU A 1 77 ? -8.095 1.192 15.088 1.00 91.75 77 LEU A C 1
ATOM 663 O O . LEU A 1 77 ? -8.642 0.777 16.106 1.00 91.75 77 LEU A O 1
ATOM 667 N N . LYS A 1 78 ? -7.017 1.989 15.131 1.00 90.12 78 LYS A N 1
ATOM 668 C CA . LYS A 1 78 ? -6.392 2.430 16.394 1.00 90.12 78 LYS A CA 1
ATOM 669 C C . LYS A 1 78 ? -7.399 3.139 17.296 1.00 90.12 78 LYS A C 1
ATOM 671 O O . LYS A 1 78 ? -7.487 2.832 18.483 1.00 90.12 78 LYS A O 1
ATOM 676 N N . TYR A 1 79 ? -8.172 4.072 16.741 1.00 90.19 79 TYR A N 1
ATOM 677 C CA . TYR A 1 79 ? -9.204 4.778 17.495 1.00 90.19 79 TYR A CA 1
ATOM 678 C C . TYR A 1 79 ? -10.272 3.821 18.032 1.00 90.19 79 TYR A C 1
ATOM 680 O O . TYR A 1 79 ? -10.587 3.860 19.222 1.00 90.19 79 TYR A O 1
ATOM 688 N N . MET A 1 80 ? -10.802 2.942 17.178 1.00 87.62 80 MET A N 1
ATOM 689 C CA . MET A 1 80 ? -11.845 1.996 17.563 1.00 87.62 80 MET A CA 1
ATOM 690 C C . MET A 1 80 ? -11.345 1.053 18.651 1.00 87.62 80 MET A C 1
ATOM 692 O O . MET A 1 80 ? -11.992 0.958 19.682 1.00 87.62 80 MET A O 1
ATOM 696 N N . ILE A 1 81 ? -10.173 0.437 18.507 1.00 85.44 81 ILE A N 1
ATOM 697 C CA . ILE A 1 81 ? -9.605 -0.467 19.522 1.00 85.44 81 ILE A CA 1
ATOM 698 C C . ILE A 1 81 ? -9.459 0.234 20.879 1.00 85.44 81 ILE A C 1
ATOM 700 O O . ILE A 1 81 ? -9.810 -0.341 21.907 1.00 85.44 81 ILE A O 1
ATOM 704 N N . ASN A 1 82 ? -9.008 1.492 20.884 1.00 84.75 82 ASN A N 1
ATOM 705 C CA . ASN A 1 82 ? -8.804 2.267 22.111 1.00 84.75 82 ASN A CA 1
ATOM 706 C C . ASN A 1 82 ? -10.106 2.736 22.778 1.00 84.75 82 ASN A C 1
ATOM 708 O O . ASN A 1 82 ? -10.105 3.045 23.968 1.00 84.75 82 ASN A O 1
ATOM 712 N N . THR A 1 83 ? -11.199 2.840 22.022 1.00 84.88 83 THR A N 1
ATOM 713 C CA . THR A 1 83 ? -12.490 3.369 22.501 1.00 84.88 83 THR A CA 1
ATOM 714 C C . THR A 1 83 ? -13.583 2.308 22.601 1.00 84.88 83 THR A C 1
ATOM 716 O O . THR A 1 83 ? -14.671 2.595 23.104 1.00 84.88 83 THR A O 1
ATOM 719 N N . SER A 1 84 ? -13.310 1.087 22.138 1.00 73.94 84 SER A N 1
ATOM 720 C CA . SER A 1 84 ? -14.296 0.015 22.071 1.00 73.94 84 SER A CA 1
ATOM 721 C C . SER A 1 84 ? -14.708 -0.476 23.444 1.00 73.94 84 SER A C 1
ATOM 723 O O . SER A 1 84 ? -13.886 -0.656 24.344 1.00 73.94 84 SER A O 1
ATOM 725 N N . LYS A 1 85 ? -16.001 -0.772 23.571 1.00 69.81 85 LYS A N 1
ATOM 726 C CA . LYS A 1 85 ? -16.520 -1.583 24.670 1.00 69.81 85 LYS A CA 1
ATOM 727 C C . LYS A 1 85 ? -16.627 -3.010 24.150 1.00 69.81 85 LYS A C 1
ATOM 729 O O . LYS A 1 85 ? -17.407 -3.279 23.246 1.00 69.81 85 LYS A O 1
ATOM 734 N N . PHE A 1 86 ? -15.836 -3.917 24.716 1.00 65.06 86 PHE A N 1
ATOM 735 C CA . PHE A 1 86 ? -15.575 -5.269 24.191 1.00 65.06 86 PHE A CA 1
ATOM 736 C C . PHE A 1 86 ? -16.764 -6.246 24.201 1.00 65.06 86 PHE A C 1
ATOM 738 O O . PHE A 1 86 ? -16.593 -7.428 23.908 1.00 65.06 86 PHE A O 1
ATOM 745 N N . ASP A 1 87 ? -17.957 -5.736 24.489 1.00 71.00 87 ASP A N 1
ATOM 746 C CA . ASP A 1 87 ? -19.215 -6.471 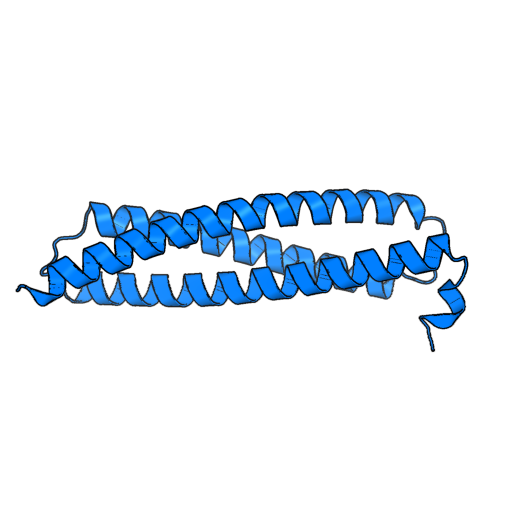24.515 1.00 71.00 87 ASP A CA 1
ATOM 747 C C . ASP A 1 87 ? -20.128 -6.079 23.329 1.00 71.00 87 ASP A C 1
ATOM 749 O O . ASP A 1 87 ? -21.166 -6.707 23.113 1.00 71.00 87 ASP A O 1
ATOM 753 N N . ASP A 1 88 ? -19.756 -5.059 22.540 1.00 78.50 88 ASP A N 1
ATOM 754 C CA . ASP A 1 88 ? -20.510 -4.603 21.367 1.00 78.50 88 ASP A CA 1
ATOM 755 C C . ASP A 1 88 ? -20.121 -5.393 20.107 1.00 78.50 88 ASP A C 1
ATOM 757 O O . ASP A 1 88 ? -19.099 -5.155 19.458 1.00 78.50 88 ASP A O 1
ATOM 761 N N . LYS A 1 89 ? -20.979 -6.348 19.737 1.00 77.00 89 LYS A N 1
ATOM 762 C CA . LYS A 1 89 ? -20.783 -7.209 18.566 1.00 77.00 89 LYS A CA 1
ATOM 763 C C . LYS A 1 89 ? -20.744 -6.431 17.242 1.00 77.00 89 LYS A C 1
ATOM 765 O O . LYS A 1 89 ? -20.011 -6.842 16.347 1.00 77.00 89 LYS A O 1
ATOM 770 N N . ILE A 1 90 ? -21.496 -5.333 17.117 1.00 80.00 90 ILE A N 1
ATOM 771 C CA . ILE A 1 90 ? -21.537 -4.521 15.888 1.00 80.00 90 ILE A CA 1
ATOM 772 C C . ILE A 1 90 ? -20.193 -3.816 15.705 1.00 80.00 90 ILE A C 1
ATOM 774 O O . ILE A 1 90 ? -19.610 -3.849 14.623 1.00 80.00 90 ILE A O 1
ATOM 778 N N . GLN A 1 91 ? -19.666 -3.244 16.788 1.00 81.38 91 GLN A N 1
ATOM 779 C CA . GLN A 1 91 ? -18.364 -2.583 16.777 1.00 81.38 91 GLN A CA 1
ATOM 780 C C . GLN A 1 91 ? -17.232 -3.553 16.401 1.00 81.38 91 GLN A C 1
ATOM 782 O O . GLN A 1 91 ? -16.326 -3.194 15.649 1.00 81.38 91 GLN A O 1
ATOM 787 N N . ILE A 1 92 ? -17.296 -4.798 16.881 1.00 79.12 92 ILE A N 1
ATOM 788 C CA . ILE A 1 92 ? -16.309 -5.841 16.564 1.00 79.12 92 ILE A CA 1
ATOM 789 C C . ILE A 1 92 ? -16.370 -6.244 15.086 1.00 79.12 92 ILE A C 1
ATOM 791 O O . ILE A 1 92 ? -15.328 -6.386 14.447 1.00 79.12 92 ILE A O 1
ATOM 795 N N . GLU A 1 93 ? -17.568 -6.410 14.528 1.00 84.38 93 GLU A N 1
ATOM 796 C CA . GLU A 1 93 ? -17.741 -6.721 13.106 1.00 84.38 93 GLU A CA 1
ATOM 797 C C . GLU A 1 93 ? -17.199 -5.595 12.214 1.00 84.38 93 GLU A C 1
ATOM 799 O O . GLU A 1 93 ? -16.490 -5.856 11.241 1.00 84.38 93 GLU A O 1
ATOM 804 N N . GLU A 1 94 ? -17.432 -4.335 12.590 1.00 88.38 94 GLU A N 1
ATOM 805 C CA . GLU A 1 94 ? -16.867 -3.185 11.884 1.00 88.38 94 GLU A CA 1
ATOM 806 C C . GLU A 1 94 ? -15.327 -3.171 11.941 1.00 88.38 94 GLU A C 1
ATOM 808 O O . GLU A 1 94 ? -14.681 -2.965 10.910 1.00 88.38 94 GLU A O 1
ATOM 813 N N . ILE A 1 95 ? -14.724 -3.456 13.104 1.00 87.19 95 ILE A N 1
ATOM 814 C CA . ILE A 1 95 ? -13.262 -3.585 13.245 1.00 87.19 95 ILE A CA 1
ATOM 815 C C . ILE A 1 95 ? -12.720 -4.662 12.298 1.00 87.19 95 ILE A C 1
ATOM 817 O O . ILE A 1 95 ? -11.728 -4.429 11.606 1.00 87.19 95 ILE A O 1
ATOM 821 N N . MET A 1 96 ? -13.374 -5.824 12.233 1.00 86.00 96 MET A N 1
ATOM 822 C CA . MET A 1 96 ? -12.951 -6.923 11.361 1.00 86.00 96 MET A CA 1
ATOM 823 C C . MET A 1 96 ? -13.054 -6.556 9.878 1.00 86.00 96 MET A C 1
ATOM 825 O O . MET A 1 96 ? -12.140 -6.856 9.111 1.00 86.00 96 MET A O 1
ATOM 829 N N . ASN A 1 97 ? -14.112 -5.855 9.472 1.00 91.50 97 ASN A N 1
ATOM 830 C CA . ASN A 1 97 ? -14.281 -5.413 8.089 1.00 91.50 97 ASN A CA 1
ATOM 831 C C . ASN A 1 97 ? -13.204 -4.399 7.678 1.00 91.50 97 ASN A C 1
ATOM 833 O O . ASN A 1 97 ? -12.544 -4.588 6.655 1.00 91.50 97 ASN A O 1
ATOM 837 N N . ILE A 1 98 ? -12.955 -3.375 8.504 1.00 91.94 98 ILE A N 1
ATOM 838 C CA . ILE A 1 98 ? -11.911 -2.373 8.228 1.00 91.94 98 ILE A CA 1
ATOM 839 C C . ILE A 1 98 ? -10.532 -3.040 8.195 1.00 91.94 98 ILE A C 1
ATOM 841 O O . ILE A 1 98 ? -9.706 -2.722 7.338 1.00 91.94 98 ILE A O 1
ATOM 845 N N . ARG A 1 99 ? -10.278 -3.997 9.095 1.00 88.62 99 ARG A N 1
ATOM 846 C CA . ARG A 1 99 ? -9.050 -4.802 9.104 1.00 88.62 99 ARG A CA 1
ATOM 847 C C . ARG A 1 99 ? -8.851 -5.525 7.770 1.00 88.62 99 ARG A C 1
ATOM 849 O O . ARG A 1 99 ? -7.770 -5.426 7.193 1.00 88.62 99 ARG A O 1
ATOM 856 N N . HIS A 1 100 ? -9.871 -6.221 7.272 1.00 90.62 100 HIS A N 1
ATOM 857 C CA . HIS A 1 100 ? -9.786 -6.952 6.007 1.00 90.62 100 HIS A CA 1
ATOM 858 C C . HIS A 1 100 ? -9.569 -6.031 4.801 1.00 90.62 100 HIS A C 1
ATOM 860 O O . HIS A 1 100 ? -8.709 -6.321 3.969 1.00 90.62 100 HIS A O 1
ATOM 866 N N . GLU A 1 101 ? -10.271 -4.896 4.732 1.00 92.88 101 GLU A N 1
ATOM 867 C CA . GLU A 1 101 ? -10.023 -3.885 3.696 1.00 92.88 101 GLU A CA 1
ATOM 868 C C . GLU A 1 101 ? -8.588 -3.351 3.749 1.00 92.88 101 GLU A C 1
ATOM 870 O O . GLU A 1 101 ? -7.924 -3.257 2.720 1.00 92.88 101 GLU A O 1
ATOM 875 N N . THR A 1 102 ? -8.084 -3.040 4.946 1.00 91.81 102 THR A N 1
ATOM 876 C CA . THR A 1 102 ? -6.717 -2.522 5.133 1.00 91.81 102 THR A CA 1
ATOM 877 C C . THR A 1 102 ? -5.675 -3.519 4.632 1.00 91.81 102 THR A C 1
ATOM 879 O O . THR A 1 102 ? -4.756 -3.142 3.912 1.00 91.81 102 THR A O 1
ATOM 882 N N . GLN A 1 103 ? -5.843 -4.807 4.950 1.00 89.06 103 GLN A N 1
ATOM 883 C CA . GLN A 1 103 ? -4.953 -5.869 4.471 1.00 89.06 103 GLN A CA 1
ATOM 884 C C . GLN A 1 103 ? -4.990 -6.011 2.943 1.00 89.06 103 GLN A C 1
ATOM 886 O O . GLN A 1 103 ? -3.944 -6.171 2.314 1.00 89.06 103 GLN A O 1
ATOM 891 N N . ALA A 1 104 ? -6.176 -5.934 2.335 1.00 91.94 104 ALA A N 1
ATOM 892 C CA . ALA A 1 104 ? -6.320 -6.012 0.883 1.00 91.94 104 ALA A CA 1
ATOM 893 C C . ALA A 1 104 ? -5.651 -4.822 0.170 1.00 91.94 104 ALA A C 1
ATOM 895 O O . ALA A 1 104 ? -4.974 -5.007 -0.848 1.00 91.94 104 ALA A O 1
ATOM 896 N N . LEU A 1 105 ? -5.792 -3.614 0.726 1.00 92.00 105 LEU A N 1
ATOM 897 C CA . LEU A 1 105 ? -5.119 -2.412 0.229 1.00 92.00 105 LEU A CA 1
ATOM 898 C C . LEU A 1 105 ? -3.599 -2.542 0.338 1.00 92.00 105 LEU A C 1
ATOM 900 O O . LEU A 1 105 ? -2.915 -2.342 -0.663 1.00 92.00 105 LEU A O 1
ATOM 904 N N . PHE A 1 106 ? -3.084 -2.985 1.490 1.00 89.75 106 PHE A N 1
ATOM 905 C CA . PHE A 1 106 ? -1.650 -3.205 1.693 1.00 89.75 106 PHE A CA 1
ATOM 906 C C . PHE A 1 106 ? -1.055 -4.146 0.633 1.00 89.75 106 PHE A C 1
ATOM 908 O O . PHE A 1 106 ? -0.034 -3.840 0.015 1.00 89.75 106 PHE A O 1
ATOM 915 N N . VAL A 1 107 ? -1.710 -5.285 0.372 1.00 90.12 107 VAL A N 1
ATOM 916 C CA . VAL A 1 107 ? -1.262 -6.253 -0.647 1.00 90.12 107 VAL A CA 1
ATOM 917 C C . VAL A 1 107 ? -1.250 -5.623 -2.041 1.00 90.12 107 VAL A C 1
ATOM 919 O O . VAL A 1 107 ? -0.291 -5.808 -2.797 1.00 90.12 107 VAL A O 1
ATOM 922 N N . THR A 1 108 ? -2.287 -4.855 -2.374 1.00 90.38 108 THR A N 1
ATOM 923 C CA . THR A 1 108 ? -2.413 -4.169 -3.668 1.00 90.38 108 THR A CA 1
ATOM 924 C C . THR A 1 108 ? -1.302 -3.134 -3.850 1.00 90.38 108 THR A C 1
ATOM 926 O O . THR A 1 108 ? -0.594 -3.159 -4.860 1.00 90.38 108 THR A O 1
ATOM 929 N N . VAL A 1 109 ? -1.089 -2.280 -2.844 1.00 89.88 109 VAL A N 1
ATOM 930 C CA . VAL A 1 109 ? -0.038 -1.255 -2.818 1.00 89.88 109 VAL A CA 1
ATOM 931 C C . VAL A 1 109 ? 1.347 -1.887 -2.937 1.00 89.88 109 VAL A C 1
ATOM 933 O O . VAL A 1 109 ? 2.128 -1.480 -3.799 1.00 89.88 109 VAL A O 1
ATOM 936 N N . SER A 1 110 ? 1.651 -2.902 -2.123 1.00 88.25 110 SER A N 1
ATOM 937 C CA . SER A 1 110 ? 2.956 -3.572 -2.139 1.00 88.25 110 SER A CA 1
ATOM 938 C C . SER A 1 110 ? 3.246 -4.194 -3.506 1.00 88.25 110 SER A C 1
ATOM 940 O O . SER A 1 110 ? 4.318 -3.979 -4.069 1.00 88.25 110 SER A O 1
ATOM 942 N N . THR A 1 111 ? 2.272 -4.906 -4.080 1.00 89.88 111 THR A N 1
ATOM 943 C CA . THR A 1 111 ? 2.424 -5.567 -5.386 1.00 89.88 111 THR A CA 1
ATOM 944 C C . THR A 1 111 ? 2.662 -4.551 -6.504 1.00 89.88 111 THR A C 1
ATOM 946 O O . THR A 1 111 ? 3.534 -4.738 -7.356 1.00 89.88 111 THR A O 1
ATOM 949 N N . ALA A 1 112 ? 1.910 -3.448 -6.500 1.00 88.69 112 ALA A N 1
ATOM 950 C CA . ALA A 1 112 ? 2.055 -2.389 -7.491 1.00 88.69 112 ALA A CA 1
ATOM 951 C C . ALA A 1 112 ? 3.403 -1.656 -7.369 1.00 88.69 112 ALA A C 1
ATOM 953 O O . ALA A 1 112 ? 4.045 -1.372 -8.384 1.00 88.69 112 ALA A O 1
ATOM 954 N N . LEU A 1 113 ? 3.875 -1.392 -6.146 1.00 87.50 113 LEU A N 1
ATOM 955 C CA . LEU A 1 113 ? 5.191 -0.792 -5.914 1.00 87.50 113 LEU A CA 1
ATOM 956 C C . LEU A 1 113 ? 6.331 -1.705 -6.370 1.00 87.50 113 LEU A C 1
ATOM 958 O O . LEU A 1 113 ? 7.270 -1.221 -7.009 1.00 87.50 113 LEU A O 1
ATOM 962 N N . ASP A 1 114 ? 6.241 -3.010 -6.117 1.00 88.19 114 ASP A N 1
ATOM 963 C CA . ASP A 1 114 ? 7.231 -3.985 -6.585 1.00 88.19 114 ASP A CA 1
ATOM 964 C C . ASP A 1 114 ? 7.276 -4.068 -8.116 1.00 88.19 114 ASP A C 1
ATOM 966 O O . ASP A 1 114 ? 8.363 -4.098 -8.712 1.00 88.19 114 ASP A O 1
ATOM 970 N N . ALA A 1 115 ? 6.111 -4.028 -8.771 1.00 87.56 115 ALA A N 1
ATOM 971 C CA . ALA A 1 115 ? 6.014 -3.971 -10.226 1.00 87.56 115 ALA A CA 1
ATOM 972 C C . ALA A 1 115 ? 6.675 -2.697 -10.782 1.00 87.56 115 ALA A C 1
ATOM 974 O O . ALA A 1 115 ? 7.562 -2.787 -11.637 1.00 87.56 115 ALA A O 1
ATOM 975 N N . CYS A 1 116 ? 6.325 -1.521 -10.248 1.00 86.62 116 CYS A N 1
ATOM 976 C CA . CYS A 1 116 ? 6.943 -0.245 -10.620 1.00 86.62 116 CYS A CA 1
ATOM 977 C C . CYS A 1 116 ? 8.464 -0.263 -10.414 1.00 86.62 116 CYS A C 1
ATOM 979 O O . CYS A 1 116 ? 9.219 0.105 -11.314 1.00 86.62 116 CYS A O 1
ATOM 981 N N . SER A 1 117 ? 8.929 -0.737 -9.256 1.00 85.38 117 SER A N 1
ATOM 982 C CA . SER A 1 117 ? 10.356 -0.838 -8.927 1.00 85.38 117 SER A CA 1
ATOM 983 C C . SER A 1 117 ? 11.104 -1.730 -9.918 1.00 85.38 117 SER A C 1
ATOM 985 O O . SER A 1 117 ? 12.179 -1.370 -10.401 1.00 85.38 117 SER A O 1
ATOM 987 N N . THR A 1 118 ? 10.518 -2.875 -10.275 1.00 87.00 118 THR A N 1
ATOM 988 C CA . THR A 1 118 ? 11.098 -3.815 -11.241 1.00 87.00 118 THR A CA 1
ATOM 989 C C . THR A 1 118 ? 11.203 -3.201 -12.633 1.00 87.00 118 THR A C 1
ATOM 991 O O . THR A 1 118 ? 12.253 -3.312 -13.270 1.00 87.00 118 THR A O 1
ATOM 994 N N . ILE A 1 119 ? 10.146 -2.531 -13.102 1.00 82.88 119 ILE A N 1
ATOM 995 C CA . ILE A 1 119 ? 10.142 -1.866 -14.411 1.00 82.88 119 ILE A CA 1
ATOM 996 C C . ILE A 1 119 ? 11.211 -0.770 -14.447 1.00 82.88 119 ILE A C 1
ATOM 998 O O . ILE A 1 119 ? 12.047 -0.765 -15.349 1.00 82.88 119 ILE A O 1
ATOM 1002 N N . ILE A 1 120 ? 11.239 0.110 -13.442 1.00 80.44 120 ILE A N 1
ATOM 1003 C CA . ILE A 1 120 ? 12.201 1.219 -13.370 1.00 80.44 120 ILE A CA 1
ATOM 1004 C C . ILE A 1 120 ? 13.645 0.694 -13.370 1.00 80.44 120 ILE A C 1
ATOM 1006 O O . ILE A 1 120 ? 14.472 1.191 -14.131 1.00 80.44 120 ILE A O 1
ATOM 1010 N N . LYS A 1 121 ? 13.955 -0.353 -12.591 1.00 82.81 121 LYS A N 1
ATOM 1011 C CA . LYS A 1 121 ? 15.299 -0.966 -12.561 1.00 82.81 121 LYS A CA 1
ATOM 1012 C C . LYS A 1 121 ? 15.713 -1.565 -13.906 1.00 82.81 121 LYS A C 1
ATOM 1014 O O . LYS A 1 121 ? 16.862 -1.405 -14.322 1.00 82.81 121 LYS A O 1
ATOM 1019 N N . LYS A 1 122 ? 14.793 -2.262 -14.584 1.00 81.94 122 LYS A N 1
ATOM 1020 C CA . LYS A 1 122 ? 15.052 -2.838 -15.913 1.00 81.94 122 LYS A CA 1
ATOM 1021 C C . LYS A 1 122 ? 15.311 -1.751 -16.951 1.00 81.94 122 LYS A C 1
ATOM 1023 O O . LYS A 1 122 ? 16.225 -1.901 -17.758 1.00 81.94 122 LYS A O 1
ATOM 1028 N N . LEU A 1 123 ? 14.550 -0.656 -16.902 1.00 76.88 123 LEU A N 1
ATOM 1029 C CA .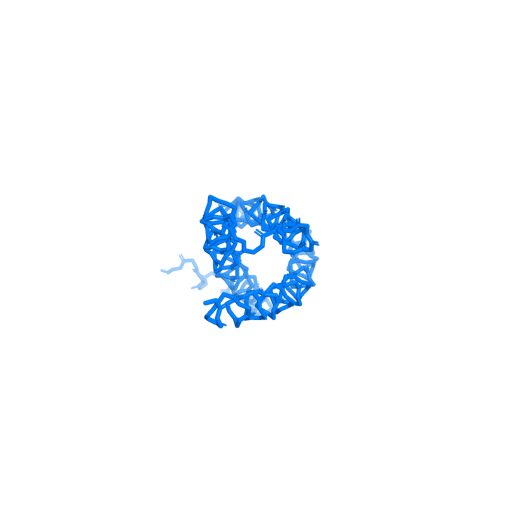 LEU A 1 123 ? 14.786 0.501 -17.761 1.00 76.88 123 LEU A CA 1
ATOM 1030 C C . LEU A 1 123 ? 16.167 1.114 -17.499 1.00 76.88 123 LEU A C 1
ATOM 1032 O O . LEU A 1 123 ? 16.891 1.346 -18.460 1.00 76.88 123 LEU A O 1
ATOM 1036 N N . ASP A 1 124 ? 16.561 1.306 -16.233 1.00 76.75 124 ASP A N 1
ATOM 1037 C CA . ASP A 1 124 ? 17.883 1.863 -15.868 1.00 76.75 124 ASP A CA 1
ATOM 1038 C C . ASP A 1 124 ? 19.016 1.061 -16.486 1.00 76.75 124 ASP A C 1
ATOM 1040 O O . ASP A 1 124 ? 19.854 1.585 -17.219 1.00 76.75 124 ASP A O 1
ATOM 1044 N N . SER A 1 125 ? 18.959 -0.252 -16.265 1.00 79.38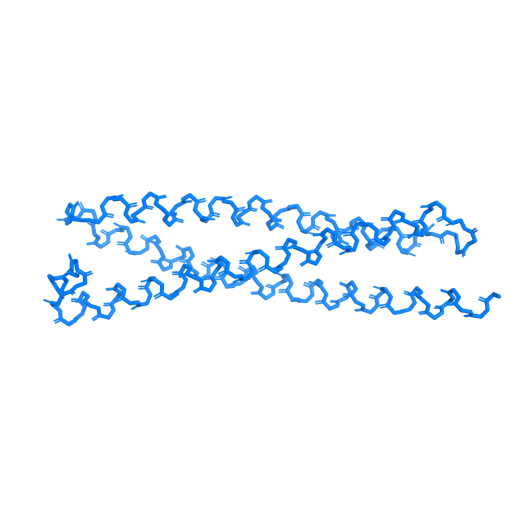 125 SER A N 1
ATOM 1045 C CA . SER A 1 125 ? 19.989 -1.184 -16.710 1.00 79.38 125 SER A CA 1
ATOM 1046 C C . SER A 1 125 ? 20.139 -1.180 -18.232 1.00 79.38 125 SER A C 1
ATOM 1048 O O . SER A 1 125 ? 21.249 -1.254 -18.752 1.00 79.38 125 SER A O 1
ATOM 1050 N N . ALA A 1 126 ? 19.033 -1.078 -18.970 1.00 72.88 126 ALA A N 1
ATOM 1051 C CA . ALA A 1 126 ? 19.083 -1.097 -20.426 1.00 72.88 126 ALA A CA 1
ATOM 1052 C C . ALA A 1 126 ? 19.518 0.226 -21.058 1.00 72.88 126 ALA A C 1
ATOM 1054 O O . ALA A 1 126 ? 20.087 0.210 -22.151 1.00 72.88 126 ALA A O 1
ATOM 1055 N N . ILE A 1 127 ? 19.276 1.356 -20.389 1.00 70.50 127 ILE A N 1
ATOM 1056 C CA . ILE A 1 127 ? 19.831 2.653 -20.801 1.00 70.50 127 ILE A CA 1
ATOM 1057 C C . ILE A 1 127 ? 21.338 2.629 -20.644 1.00 70.50 127 ILE A C 1
ATOM 1059 O O . ILE A 1 127 ? 22.050 2.969 -21.585 1.00 70.50 127 ILE A O 1
ATOM 1063 N N . ASP A 1 128 ? 21.811 2.211 -19.471 1.00 71.62 128 ASP A N 1
ATOM 1064 C CA . ASP A 1 128 ? 23.236 2.184 -19.165 1.00 71.62 128 ASP A CA 1
ATOM 1065 C C . ASP A 1 128 ? 23.979 1.196 -20.080 1.00 71.62 128 ASP A C 1
ATOM 1067 O O . ASP A 1 128 ? 25.108 1.456 -20.489 1.00 71.62 128 ASP A O 1
ATOM 1071 N N . ALA A 1 129 ? 23.317 0.112 -20.501 1.00 72.75 129 ALA A N 1
ATOM 1072 C CA . ALA A 1 129 ? 23.838 -0.840 -21.480 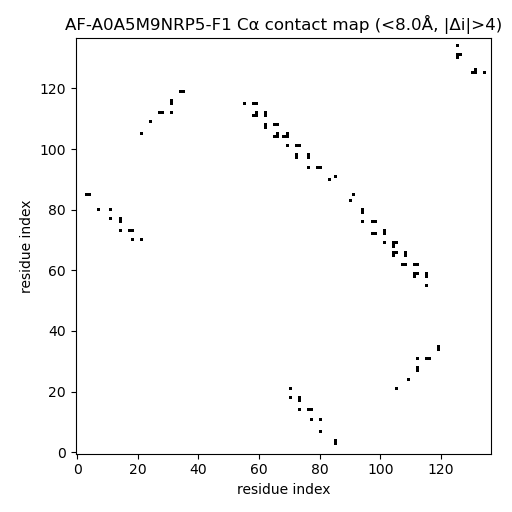1.00 72.75 129 ALA A CA 1
ATOM 1073 C C . ALA A 1 129 ? 23.661 -0.418 -22.958 1.00 72.75 129 ALA A C 1
ATOM 1075 O O . ALA A 1 129 ? 23.993 -1.200 -23.850 1.00 72.75 129 ALA A O 1
ATOM 1076 N N . GLY A 1 130 ? 23.070 0.747 -23.259 1.00 65.81 130 GLY A N 1
ATOM 1077 C CA . GLY A 1 130 ? 22.785 1.186 -24.637 1.00 65.81 130 GLY A CA 1
ATOM 1078 C C . GLY A 1 130 ? 21.859 0.248 -25.434 1.00 65.81 130 GLY A C 1
ATOM 1079 O O . GLY A 1 130 ? 21.840 0.288 -26.661 1.00 65.81 130 GLY A O 1
ATOM 1080 N N . SER A 1 131 ? 21.099 -0.612 -24.749 1.00 60.88 131 SER A N 1
ATOM 1081 C CA . SER A 1 131 ? 20.405 -1.782 -25.314 1.00 60.88 131 SER A CA 1
ATOM 1082 C C . SER A 1 131 ? 18.884 -1.598 -25.435 1.00 60.88 131 SER A C 1
ATOM 1084 O O . SER A 1 131 ? 18.133 -2.568 -25.518 1.00 60.88 131 SER A O 1
ATOM 1086 N N . TYR A 1 132 ? 18.397 -0.356 -25.471 1.00 61.19 132 TYR A N 1
ATOM 1087 C CA . TYR A 1 132 ? 16.961 -0.033 -25.469 1.00 61.19 132 TYR A CA 1
ATOM 1088 C C . TYR A 1 132 ? 16.168 -0.673 -26.628 1.00 61.19 132 TYR A C 1
ATOM 1090 O O . TYR A 1 132 ? 15.009 -1.037 -26.444 1.00 61.19 132 TYR A O 1
ATOM 1098 N N . ASN A 1 133 ? 16.801 -0.918 -27.782 1.00 52.03 133 ASN A N 1
ATOM 1099 C CA . ASN A 1 133 ? 16.181 -1.600 -28.929 1.00 52.03 133 ASN A CA 1
ATOM 1100 C C . ASN A 1 133 ? 15.872 -3.096 -28.692 1.00 52.03 133 ASN A C 1
ATOM 1102 O O . ASN A 1 133 ? 15.141 -3.689 -29.481 1.00 52.03 133 ASN A O 1
ATOM 1106 N N . GLN A 1 134 ? 16.420 -3.720 -27.641 1.00 54.44 134 GLN A N 1
ATOM 1107 C CA . GLN A 1 134 ? 16.158 -5.126 -27.298 1.00 54.44 134 GLN A CA 1
ATOM 1108 C C . GLN A 1 134 ? 14.972 -5.312 -26.339 1.00 54.44 134 GLN A C 1
ATOM 1110 O O . GLN A 1 134 ? 14.437 -6.410 -26.276 1.00 54.44 134 GLN A O 1
ATOM 1115 N N . ILE A 1 135 ? 14.532 -4.266 -25.623 1.00 53.53 135 ILE A N 1
ATOM 1116 C CA . ILE A 1 135 ? 13.362 -4.341 -24.719 1.00 53.53 135 ILE A CA 1
ATOM 1117 C C . ILE A 1 135 ? 12.033 -4.287 -25.492 1.00 53.53 135 ILE A C 1
ATOM 1119 O O . ILE A 1 135 ? 11.005 -4.726 -24.990 1.00 53.53 135 ILE A O 1
ATOM 1123 N N . LEU A 1 136 ? 12.045 -3.736 -26.708 1.00 47.75 136 LEU A N 1
ATOM 1124 C CA . LEU A 1 136 ? 10.850 -3.474 -27.522 1.00 47.75 136 LEU A CA 1
ATOM 1125 C C . LEU A 1 136 ? 10.479 -4.629 -28.477 1.00 47.75 136 LEU A C 1
ATOM 1127 O O . LEU A 1 136 ? 9.642 -4.433 -29.357 1.00 47.75 136 LEU A O 1
ATOM 1131 N N . LYS A 1 137 ? 11.113 -5.799 -28.341 1.00 41.88 137 LYS A N 1
ATOM 1132 C CA . LYS A 1 137 ? 10.800 -7.029 -29.089 1.00 41.88 137 LYS A CA 1
ATOM 1133 C C . LYS A 1 137 ? 10.194 -8.068 -28.162 1.00 41.88 137 LYS A C 1
ATOM 1135 O O . LYS A 1 137 ? 9.283 -8.777 -28.637 1.00 41.88 137 LYS A O 1
#